Protein AF-A0A7W1JLF4-F1 (afdb_monomer_lite)

Sequence (145 aa):
MTTTAPLTTEAPSARVSPVDGLRQTLTLGWRTLVQIRHNPWELGDFSFQPIMFVLLMTY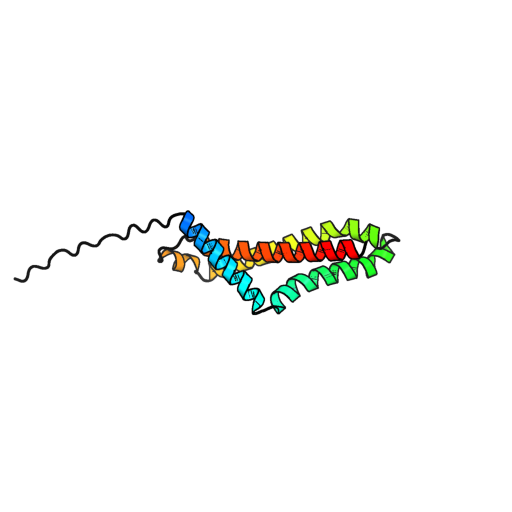VFGGAIAGSTSAYLTFMLPGIIVMNMLFVTMYVGMGLNVDLTKGVYDRLRSLPIARWAPMAGRISADLVKQAWSILLVLVVGMILG

Radius of gyration: 23.78 Å; chains: 1; bounding box: 59×28×82 Å

Foldseek 3Di:
DDDDDDPPPPDPPLPPDVVNLQVLLQVLLVVLLVVCVVVVVVLVVLQVVLLVVLVCCLPVPVCVPPVHSLVSSVVCLVVSLVVSVVVLVVVLVVVVVVCVVVCVLVVVVPDSHDSCRNSSSVVSNSVVSSVVSSVSSVVSSVVVD

pLDDT: mean 72.31, std 10.66, range [44.47, 87.94]

Structure (mmCIF, N/CA/C/O backbone):
data_AF-A0A7W1JLF4-F1
#
_entry.id   AF-A0A7W1JLF4-F1
#
loop_
_atom_site.group_PDB
_atom_site.id
_atom_site.type_symbol
_atom_site.label_atom_id
_atom_site.label_alt_id
_atom_site.label_comp_id
_atom_site.label_asym_id
_atom_site.label_entity_id
_atom_site.label_seq_id
_atom_site.pdbx_PDB_ins_code
_atom_site.Cartn_x
_atom_site.Cartn_y
_atom_site.Cartn_z
_atom_site.occupancy
_atom_site.B_iso_or_equiv
_atom_site.auth_seq_id
_atom_site.auth_comp_id
_atom_site.auth_asym_id
_atom_site.auth_atom_id
_atom_site.pdbx_PDB_model_num
ATOM 1 N N . MET A 1 1 ? -41.428 0.690 56.026 1.00 44.47 1 MET A N 1
ATOM 2 C CA . MET A 1 1 ? -40.056 0.144 55.995 1.00 44.47 1 MET A CA 1
ATOM 3 C C . MET A 1 1 ? -40.006 -0.901 54.891 1.00 44.47 1 MET A C 1
ATOM 5 O O . MET A 1 1 ? -40.422 -2.027 55.111 1.00 44.47 1 MET A O 1
ATOM 9 N N . THR A 1 2 ? -39.629 -0.501 53.680 1.00 51.00 2 THR A N 1
ATOM 10 C CA . THR A 1 2 ? -39.488 -1.384 52.513 1.00 51.00 2 THR A CA 1
ATOM 11 C C . THR A 1 2 ? -38.001 -1.625 52.287 1.00 51.00 2 THR A C 1
ATOM 13 O O . THR A 1 2 ? -37.255 -0.702 51.974 1.00 51.00 2 THR A O 1
ATOM 16 N N . THR A 1 3 ? -37.573 -2.860 52.527 1.00 48.00 3 THR A N 1
ATOM 17 C CA . THR A 1 3 ? -36.200 -3.347 52.372 1.00 48.00 3 THR A CA 1
ATOM 18 C C . THR A 1 3 ? -35.811 -3.364 50.893 1.00 48.00 3 THR A C 1
ATOM 20 O O . THR A 1 3 ? -36.321 -4.178 50.127 1.00 48.00 3 THR A O 1
ATOM 23 N N . THR A 1 4 ? -34.914 -2.473 50.476 1.00 55.09 4 THR A N 1
ATOM 24 C CA . THR A 1 4 ? -34.239 -2.533 49.174 1.00 55.09 4 THR A CA 1
ATOM 25 C C . THR A 1 4 ? -33.154 -3.608 49.225 1.00 55.09 4 THR A C 1
ATOM 27 O O . THR A 1 4 ? -32.149 -3.465 49.918 1.00 55.09 4 THR A O 1
ATOM 30 N N . ALA A 1 5 ? -33.375 -4.714 48.512 1.00 59.50 5 ALA A N 1
ATOM 31 C CA . ALA A 1 5 ? -32.370 -5.753 48.315 1.00 59.50 5 ALA A CA 1
AT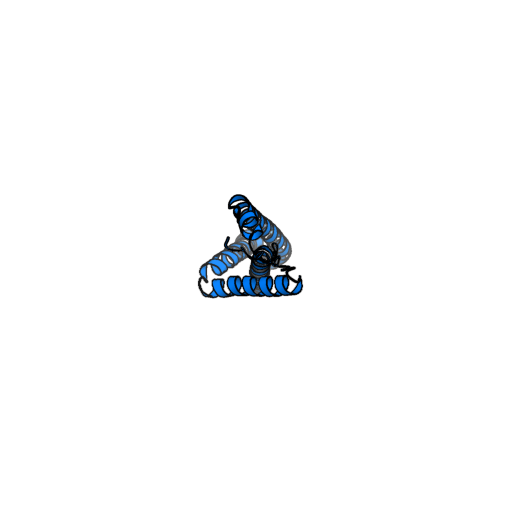OM 32 C C . ALA A 1 5 ? -31.145 -5.182 47.566 1.00 59.50 5 ALA A C 1
ATOM 34 O O . ALA A 1 5 ? -31.319 -4.356 46.663 1.00 59.50 5 ALA A O 1
ATOM 35 N N . PRO A 1 6 ? -29.911 -5.594 47.908 1.00 55.19 6 PRO A N 1
ATOM 36 C CA . PRO A 1 6 ? -28.720 -5.125 47.218 1.00 55.19 6 PRO A CA 1
ATOM 37 C C . PRO A 1 6 ? -28.696 -5.685 45.791 1.00 55.19 6 PRO A C 1
ATOM 39 O O . PRO A 1 6 ? -28.742 -6.896 45.585 1.00 55.19 6 PRO A O 1
ATOM 42 N N . LEU A 1 7 ? -28.620 -4.793 44.801 1.00 53.44 7 LEU A N 1
ATOM 43 C CA . LEU A 1 7 ? -28.345 -5.159 43.416 1.00 53.44 7 LEU A CA 1
ATOM 44 C C . LEU A 1 7 ? -26.919 -5.716 43.357 1.00 53.44 7 LEU A C 1
ATOM 46 O O . LEU A 1 7 ? -25.945 -4.978 43.502 1.00 53.44 7 LEU A O 1
ATOM 50 N N . THR A 1 8 ? -26.792 -7.025 43.168 1.00 51.94 8 THR A N 1
ATOM 51 C CA . THR A 1 8 ? -25.531 -7.653 42.781 1.00 51.94 8 THR A CA 1
ATOM 52 C C . THR A 1 8 ? -25.177 -7.163 41.382 1.00 51.94 8 THR A C 1
ATOM 54 O O . THR A 1 8 ? -25.632 -7.715 40.382 1.00 51.94 8 THR A O 1
ATOM 57 N N . THR A 1 9 ? -24.399 -6.087 41.299 1.00 53.97 9 THR A N 1
ATOM 58 C CA . THR A 1 9 ? -23.755 -5.667 40.056 1.00 53.97 9 THR A CA 1
ATOM 59 C C . THR A 1 9 ? -22.710 -6.725 39.712 1.00 53.97 9 THR A C 1
ATOM 61 O O . THR A 1 9 ? -21.571 -6.649 40.172 1.00 53.97 9 THR A O 1
ATOM 64 N N . GLU A 1 10 ? -23.095 -7.748 38.947 1.00 50.25 10 GLU A N 1
ATOM 65 C CA . GLU A 1 10 ? -22.128 -8.608 38.267 1.00 50.25 10 GLU A CA 1
ATOM 66 C C . GLU A 1 10 ? -21.274 -7.708 37.371 1.00 50.25 10 GLU A C 1
ATOM 68 O O . GLU A 1 10 ? -21.728 -7.186 36.353 1.00 50.25 10 GLU A O 1
ATOM 73 N N . ALA A 1 11 ? -20.032 -7.462 37.787 1.00 48.50 11 ALA A N 1
ATOM 74 C CA . ALA A 1 11 ? -19.050 -6.798 36.952 1.00 48.50 11 ALA A CA 1
ATOM 75 C C . ALA A 1 11 ? -18.845 -7.664 35.697 1.00 48.50 11 ALA A C 1
ATOM 77 O O . ALA A 1 11 ? -18.425 -8.816 35.834 1.00 48.50 11 ALA A O 1
ATOM 78 N N . PRO A 1 12 ? -19.121 -7.165 34.477 1.00 48.38 12 PRO A N 1
ATOM 79 C CA . PRO A 1 12 ? -18.960 -7.974 33.284 1.00 48.38 12 PRO A CA 1
ATOM 80 C C . PRO A 1 12 ? -17.466 -8.210 33.064 1.00 48.38 12 PRO A C 1
ATOM 82 O O . PRO A 1 12 ? -16.733 -7.340 32.591 1.00 48.38 12 PRO A O 1
ATOM 85 N N . SER A 1 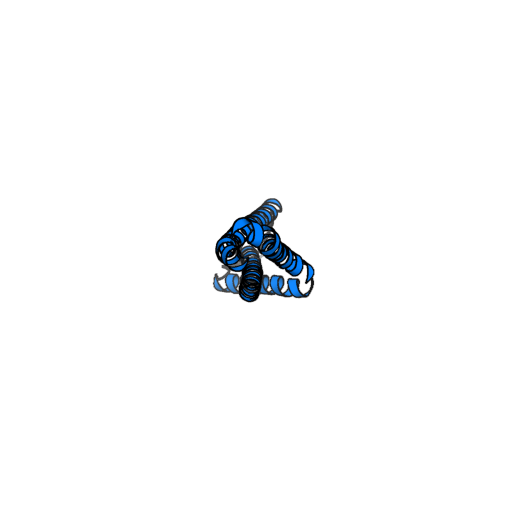13 ? -16.992 -9.406 33.408 1.00 54.09 13 SER A N 1
ATOM 86 C CA . SER A 1 13 ? -15.642 -9.864 33.096 1.00 54.09 13 SER A CA 1
ATOM 87 C C . SER A 1 13 ? -15.547 -10.246 31.616 1.00 54.09 13 SER A C 1
ATOM 89 O O . SER A 1 13 ? -15.307 -11.398 31.267 1.00 54.09 13 SER A O 1
ATOM 91 N N . ALA A 1 14 ? -15.737 -9.288 30.714 1.00 55.03 14 ALA A N 1
ATOM 92 C CA . ALA A 1 14 ? -15.543 -9.508 29.287 1.00 55.03 14 ALA A CA 1
ATOM 93 C C . ALA A 1 14 ? -14.059 -9.321 28.942 1.00 55.03 14 ALA A C 1
ATOM 95 O O . ALA A 1 14 ? -13.661 -8.353 28.293 1.00 55.03 14 ALA A O 1
ATOM 96 N N . ARG A 1 15 ? -13.204 -10.240 29.412 1.00 56.91 15 ARG A N 1
ATOM 97 C CA . ARG A 1 15 ? -11.838 -10.359 28.886 1.00 56.91 15 ARG A CA 1
ATOM 98 C C . ARG A 1 15 ? -11.969 -10.878 27.456 1.00 56.91 15 ARG A C 1
ATOM 100 O O . ARG A 1 15 ? -12.098 -12.078 27.251 1.00 56.91 15 ARG A O 1
ATOM 107 N N . VAL A 1 16 ? -12.017 -9.971 26.482 1.00 57.88 16 VAL A N 1
ATOM 108 C CA . VAL A 1 16 ? -12.074 -10.333 25.060 1.00 57.88 16 VAL A CA 1
ATOM 109 C C . VAL A 1 16 ? -10.863 -11.210 24.754 1.00 57.88 16 VAL A C 1
ATOM 111 O O . VAL A 1 16 ? -9.721 -10.778 24.933 1.00 57.88 16 VAL A O 1
ATOM 114 N N . SER A 1 17 ? -11.108 -12.453 24.340 1.00 64.19 17 SER A N 1
ATOM 115 C CA . SER A 1 17 ? -10.038 -13.383 23.998 1.00 64.19 17 SER A CA 1
ATOM 116 C C . SER A 1 17 ? -9.269 -12.844 22.786 1.00 64.19 17 SER A C 1
ATOM 118 O O . SER A 1 17 ? -9.890 -12.373 21.827 1.00 64.19 17 SER A O 1
ATOM 120 N N . PRO A 1 18 ? -7.926 -12.919 22.762 1.00 60.69 18 PRO A N 1
ATOM 121 C CA . PRO A 1 18 ? -7.133 -12.532 21.593 1.00 60.69 18 PRO A CA 1
ATOM 122 C C . PRO A 1 18 ? -7.561 -13.271 20.310 1.00 60.69 18 PRO A C 1
ATOM 124 O O . PRO A 1 18 ? -7.428 -12.725 19.215 1.00 60.69 18 PRO A O 1
ATOM 127 N N . VAL A 1 19 ? -8.156 -14.462 20.440 1.00 67.38 19 VAL A N 1
ATOM 128 C CA . VAL A 1 19 ? -8.724 -15.240 19.326 1.00 67.38 19 VAL A CA 1
ATOM 129 C C . VAL A 1 19 ? -9.973 -14.572 18.734 1.00 67.38 19 VAL A C 1
ATOM 131 O O . VAL A 1 19 ? -10.136 -14.541 17.513 1.00 67.38 19 VAL A O 1
ATOM 134 N N . ASP A 1 20 ? -10.825 -13.977 19.571 1.00 67.25 20 ASP A N 1
ATOM 135 C CA . ASP A 1 20 ? -12.018 -13.254 19.117 1.00 67.25 20 ASP A CA 1
ATOM 136 C C . ASP A 1 20 ? -11.636 -11.949 18.411 1.00 67.25 20 ASP A C 1
ATOM 138 O O . ASP A 1 20 ? -12.222 -11.604 17.383 1.00 67.25 20 ASP A O 1
ATOM 142 N N . GLY A 1 21 ? -10.577 -11.280 18.883 1.00 64.81 21 GLY A N 1
ATOM 143 C CA . GLY A 1 21 ? -9.983 -10.131 18.195 1.00 64.81 21 GLY A CA 1
ATOM 144 C C . GLY A 1 21 ? -9.460 -10.483 16.798 1.00 64.81 21 GLY A C 1
ATOM 145 O O . GLY A 1 21 ? -9.676 -9.729 15.848 1.00 64.81 21 GLY A O 1
ATOM 146 N N . LEU A 1 22 ? -8.846 -11.659 16.630 1.00 69.25 22 LEU A N 1
ATOM 147 C CA . LEU A 1 22 ? -8.352 -12.132 15.332 1.00 69.25 22 LEU A CA 1
ATOM 148 C C . LEU A 1 22 ? -9.501 -12.427 14.350 1.00 69.25 22 LEU A C 1
ATOM 150 O O . LEU A 1 22 ? -9.454 -12.025 13.187 1.00 69.25 22 LEU A O 1
ATOM 154 N N . ARG A 1 23 ? -10.575 -13.072 14.824 1.00 72.62 23 ARG A N 1
ATOM 155 C CA . ARG A 1 23 ? -11.782 -13.339 14.019 1.00 72.62 23 ARG A CA 1
ATOM 156 C C . ARG A 1 23 ? -12.483 -12.050 13.592 1.00 72.62 23 ARG A C 1
ATOM 158 O O . ARG A 1 23 ? -12.899 -11.927 12.441 1.00 72.62 23 ARG A O 1
ATOM 165 N N . GLN A 1 24 ? -12.571 -11.069 14.487 1.00 70.19 24 GLN A N 1
ATOM 166 C CA . GLN A 1 24 ? -13.137 -9.752 14.182 1.00 70.19 24 GLN A CA 1
ATOM 167 C C . GLN A 1 24 ? -12.286 -8.993 13.159 1.00 70.19 24 GLN A C 1
ATOM 169 O O . GLN A 1 24 ? -12.831 -8.429 12.212 1.00 70.19 24 GLN A O 1
ATOM 174 N N . THR A 1 25 ? -10.960 -9.050 13.297 1.00 71.25 25 THR A N 1
ATOM 175 C CA . THR A 1 25 ? -9.992 -8.489 12.340 1.00 71.25 25 THR A CA 1
ATOM 176 C C . THR A 1 25 ? -10.200 -9.063 10.942 1.00 71.25 25 THR A C 1
ATOM 178 O O . THR A 1 25 ? -10.358 -8.312 9.982 1.00 71.25 25 THR A O 1
ATOM 181 N N . LEU A 1 26 ? -10.275 -10.393 10.830 1.00 74.44 26 LEU A N 1
ATOM 182 C CA . LEU A 1 26 ? -10.514 -11.084 9.562 1.00 74.44 26 LEU A CA 1
ATOM 183 C C . LEU A 1 26 ? -11.882 -10.745 8.968 1.00 74.44 26 LEU A C 1
ATOM 185 O O . LEU A 1 26 ? -11.988 -10.528 7.767 1.00 74.44 26 LEU A O 1
ATOM 189 N N . THR A 1 27 ? -12.922 -10.642 9.798 1.00 77.75 27 THR A N 1
ATOM 190 C CA . THR A 1 27 ? -14.276 -10.308 9.333 1.00 77.75 27 THR A CA 1
ATOM 191 C C . THR A 1 27 ? -14.354 -8.866 8.820 1.00 77.75 27 THR A C 1
ATOM 193 O O . THR A 1 27 ? -14.946 -8.617 7.770 1.00 77.75 27 THR A O 1
ATOM 196 N N . LEU A 1 28 ? -13.728 -7.905 9.511 1.00 71.75 28 LEU A N 1
ATOM 197 C CA . LEU A 1 28 ? -13.647 -6.517 9.042 1.00 71.75 28 LEU A CA 1
ATOM 198 C C . LEU A 1 28 ? -12.749 -6.372 7.809 1.00 71.75 28 LEU A C 1
ATOM 200 O O . LEU A 1 28 ? -13.093 -5.616 6.898 1.00 71.75 28 LEU A O 1
ATOM 204 N N . GLY A 1 29 ? -11.635 -7.104 7.754 1.00 74.38 29 GLY A N 1
ATOM 205 C CA . GLY A 1 29 ? -10.774 -7.164 6.574 1.00 74.38 29 GLY A CA 1
ATOM 206 C C . GLY A 1 29 ? -11.531 -7.711 5.366 1.00 74.38 29 GLY A C 1
ATOM 207 O O . GLY A 1 29 ? -11.560 -7.074 4.316 1.00 74.38 29 GLY A O 1
ATOM 208 N N . TRP A 1 30 ? -12.258 -8.817 5.546 1.00 77.56 30 TRP A N 1
ATOM 209 C CA . TRP A 1 30 ? -13.135 -9.389 4.526 1.00 77.56 30 TRP A CA 1
ATOM 210 C C . TRP A 1 30 ? -14.227 -8.413 4.092 1.00 77.56 30 TRP A C 1
ATOM 212 O O . TRP A 1 30 ? -14.452 -8.238 2.900 1.00 77.56 30 TRP A O 1
ATOM 222 N N . ARG A 1 31 ? -14.871 -7.709 5.030 1.00 78.12 31 ARG A N 1
ATOM 223 C CA . ARG A 1 31 ? -15.873 -6.687 4.695 1.00 78.12 31 ARG A CA 1
ATOM 224 C C . ARG A 1 31 ? -15.281 -5.587 3.816 1.00 78.12 31 ARG A C 1
ATOM 226 O O . ARG A 1 31 ? -15.891 -5.210 2.822 1.00 78.12 31 ARG A O 1
ATOM 233 N N . THR A 1 32 ? -14.093 -5.103 4.169 1.00 69.94 32 THR A N 1
ATOM 234 C CA . THR A 1 32 ? -13.381 -4.060 3.417 1.00 69.94 32 THR A CA 1
ATOM 235 C C . THR A 1 32 ? -12.988 -4.563 2.023 1.00 69.94 32 THR A C 1
ATOM 237 O O . THR A 1 32 ? -13.130 -3.837 1.045 1.00 69.94 32 THR A O 1
ATOM 240 N N . LEU A 1 33 ? -12.592 -5.834 1.906 1.00 69.94 33 LEU A N 1
ATOM 241 C CA . LEU A 1 33 ? -12.320 -6.495 0.626 1.00 69.94 33 LEU A CA 1
ATOM 242 C C . LEU A 1 33 ? -13.579 -6.702 -0.226 1.00 69.94 33 LEU A C 1
ATOM 244 O O . LEU A 1 33 ? -13.542 -6.520 -1.434 1.00 69.94 33 LEU A O 1
ATOM 248 N N . VAL A 1 34 ? -14.721 -7.040 0.369 1.00 76.62 34 VAL A N 1
ATOM 249 C CA . VAL A 1 34 ? -15.998 -7.163 -0.357 1.00 76.62 34 VAL A CA 1
ATOM 250 C C . VAL A 1 34 ? -16.525 -5.793 -0.793 1.00 76.62 34 VAL A C 1
ATOM 252 O O . VAL A 1 34 ? -17.199 -5.681 -1.821 1.00 76.62 34 VAL A O 1
ATOM 255 N N . GLN A 1 35 ? -16.202 -4.735 -0.050 1.00 69.88 35 GLN A N 1
ATOM 256 C CA . GLN A 1 35 ? -16.584 -3.367 -0.390 1.00 69.88 35 GLN A CA 1
ATOM 257 C C . GLN A 1 35 ? -15.913 -2.885 -1.681 1.00 69.88 35 GLN A C 1
ATOM 259 O O . GLN A 1 35 ? -16.547 -2.191 -2.471 1.00 69.88 35 GLN A O 1
ATOM 264 N N . ILE A 1 36 ? -14.702 -3.361 -1.969 1.00 67.12 36 ILE A N 1
ATOM 265 C CA . ILE A 1 36 ? -14.044 -3.167 -3.265 1.00 67.12 36 ILE A CA 1
ATOM 266 C C . ILE A 1 36 ? -14.910 -3.675 -4.423 1.00 67.12 36 ILE A C 1
ATOM 268 O O . ILE A 1 36 ? -15.001 -3.040 -5.468 1.00 67.12 36 ILE A O 1
ATOM 272 N N . ARG A 1 37 ? -15.591 -4.811 -4.238 1.00 67.75 37 ARG A N 1
ATOM 273 C CA . ARG A 1 37 ? -16.473 -5.374 -5.267 1.00 67.75 37 ARG A CA 1
ATOM 274 C C . ARG A 1 37 ? -17.663 -4.462 -5.582 1.00 67.75 37 ARG A C 1
ATOM 276 O O . ARG A 1 37 ? -18.221 -4.557 -6.668 1.00 67.75 37 ARG A O 1
ATOM 283 N N . HIS A 1 38 ? -18.054 -3.617 -4.627 1.00 72.19 38 HIS A N 1
ATOM 284 C CA . HIS A 1 38 ? -19.126 -2.634 -4.780 1.00 72.19 38 HIS A CA 1
ATOM 285 C C . HIS A 1 38 ? -18.616 -1.288 -5.306 1.00 72.19 38 HIS A C 1
ATOM 287 O O . HIS A 1 38 ? -19.397 -0.539 -5.883 1.00 72.19 38 HIS A O 1
ATOM 293 N N . ASN A 1 39 ? -17.325 -0.989 -5.137 1.00 74.50 39 ASN A N 1
ATOM 294 C CA . ASN A 1 39 ? -16.692 0.209 -5.672 1.00 74.50 39 ASN A CA 1
ATOM 295 C C . ASN A 1 39 ? -15.427 -0.148 -6.476 1.00 74.50 39 ASN A C 1
ATOM 297 O O . ASN A 1 39 ? -14.307 0.076 -6.007 1.00 74.50 39 ASN A O 1
ATOM 301 N N . PRO A 1 40 ? -15.583 -0.717 -7.687 1.00 72.38 40 PRO A N 1
ATOM 302 C CA . PRO A 1 40 ? -14.453 -1.187 -8.491 1.00 72.38 40 PRO A CA 1
ATOM 303 C C . PRO A 1 40 ? -13.508 -0.054 -8.912 1.00 72.38 40 PRO A C 1
ATOM 305 O O . PRO A 1 40 ? -12.343 -0.311 -9.211 1.00 72.38 40 PRO A O 1
ATOM 308 N N . TRP A 1 41 ? -13.988 1.193 -8.899 1.00 77.25 41 TRP A N 1
ATOM 309 C CA . TRP A 1 41 ? -13.196 2.369 -9.248 1.00 77.25 41 TRP A CA 1
ATOM 310 C C . TRP A 1 41 ? -11.988 2.571 -8.320 1.00 77.25 41 TRP A C 1
ATOM 312 O O . TRP A 1 41 ? -10.908 2.913 -8.786 1.00 77.25 41 TRP A O 1
ATOM 322 N N . GLU A 1 42 ? -12.129 2.264 -7.026 1.00 73.94 42 GLU A N 1
ATOM 323 C CA . GLU A 1 42 ? -11.045 2.414 -6.045 1.00 73.94 42 GLU A CA 1
ATOM 324 C C . GLU A 1 42 ? -9.848 1.505 -6.373 1.00 73.94 42 GLU A C 1
ATOM 326 O O . GLU A 1 42 ? -8.700 1.941 -6.347 1.00 73.94 42 GLU A O 1
ATOM 331 N N . LEU A 1 43 ? -10.106 0.244 -6.742 1.00 73.06 43 LEU A N 1
ATOM 332 C CA . LEU A 1 43 ? -9.058 -0.665 -7.225 1.00 73.06 43 LEU A CA 1
ATOM 333 C C . LEU A 1 43 ? -8.461 -0.205 -8.554 1.00 73.06 43 LEU A C 1
ATOM 335 O O . LEU A 1 43 ? -7.270 -0.419 -8.793 1.00 73.06 43 LEU A O 1
ATOM 339 N N . GLY A 1 44 ? -9.308 0.370 -9.412 1.00 77.06 44 GLY A N 1
ATOM 340 C CA . GLY A 1 44 ? -8.917 0.953 -10.685 1.00 77.06 44 GLY A CA 1
ATOM 341 C C . GLY A 1 44 ? -7.811 1.974 -10.478 1.00 77.06 44 GLY A C 1
ATOM 342 O O . GLY A 1 44 ? -6.705 1.744 -10.953 1.00 77.06 44 GLY A O 1
ATOM 343 N N . ASP A 1 45 ? -8.058 3.018 -9.690 1.00 76.75 45 ASP A N 1
ATOM 344 C CA . ASP A 1 45 ? -7.088 4.094 -9.445 1.00 76.75 45 ASP A CA 1
ATOM 345 C C . ASP A 1 45 ? -5.758 3.574 -8.862 1.00 76.75 45 ASP A C 1
ATOM 347 O O . ASP A 1 45 ? -4.682 3.936 -9.346 1.00 76.75 45 ASP A O 1
ATOM 351 N N . PHE A 1 46 ? -5.810 2.639 -7.900 1.00 73.19 46 PHE A N 1
ATOM 352 C CA . PHE A 1 46 ? -4.610 2.017 -7.313 1.00 73.19 46 PHE A CA 1
ATOM 353 C C . PHE A 1 46 ? -3.782 1.179 -8.296 1.00 73.19 46 PHE A C 1
ATOM 355 O O . PHE A 1 46 ? -2.588 0.964 -8.069 1.00 73.19 46 PHE A O 1
ATOM 362 N N . SER A 1 47 ? -4.403 0.675 -9.361 1.00 77.44 47 SER A N 1
ATOM 363 C CA . SER A 1 47 ? -3.742 -0.154 -10.374 1.00 77.44 47 SER A CA 1
ATOM 364 C C . SER A 1 47 ? -3.315 0.677 -11.585 1.00 77.44 47 SER A C 1
ATOM 366 O O . SER A 1 47 ? -2.234 0.481 -12.134 1.00 77.44 47 SER A O 1
ATOM 368 N N . PHE A 1 48 ? -4.139 1.641 -11.992 1.00 84.75 48 PHE A N 1
ATOM 369 C CA . PHE A 1 48 ? -3.957 2.413 -13.216 1.00 84.75 48 PHE A CA 1
ATOM 370 C C . PHE A 1 48 ? -2.753 3.345 -13.127 1.00 84.75 48 PHE A C 1
ATOM 372 O O . PHE A 1 48 ? -1.940 3.387 -14.048 1.00 84.75 48 PHE A O 1
ATOM 379 N N . GLN A 1 49 ? -2.605 4.056 -12.004 1.00 82.81 49 GLN A N 1
ATOM 380 C CA . GLN A 1 49 ? -1.497 4.985 -11.795 1.00 82.81 49 GLN A CA 1
ATOM 381 C C . GLN A 1 49 ? -0.118 4.307 -11.934 1.00 82.81 49 GLN A C 1
ATOM 383 O O . GLN A 1 49 ? 0.688 4.792 -12.733 1.00 82.81 49 GLN A O 1
ATOM 388 N N . PRO A 1 50 ? 0.191 3.201 -11.222 1.00 80.44 50 PRO A N 1
ATOM 389 C CA . PRO A 1 50 ? 1.489 2.548 -11.366 1.00 80.44 50 PRO A CA 1
ATOM 390 C C . PRO A 1 50 ? 1.693 1.915 -12.747 1.00 80.44 50 PRO A C 1
ATOM 392 O O . PRO A 1 50 ? 2.788 2.030 -13.289 1.00 80.44 50 PRO A O 1
ATOM 395 N N . ILE A 1 51 ? 0.662 1.317 -13.357 1.00 84.62 51 ILE A N 1
ATOM 396 C CA . ILE A 1 51 ? 0.765 0.753 -14.715 1.00 84.62 51 ILE A CA 1
ATOM 397 C C . ILE A 1 51 ? 1.096 1.846 -15.732 1.00 84.62 51 ILE A C 1
ATOM 399 O O . ILE A 1 51 ? 2.026 1.699 -16.522 1.00 84.62 51 ILE A O 1
ATOM 403 N N . MET A 1 52 ? 0.372 2.965 -15.691 1.00 87.62 52 MET A N 1
ATOM 404 C CA . MET A 1 52 ? 0.621 4.108 -16.565 1.00 87.62 52 MET A CA 1
ATOM 405 C C . MET A 1 52 ? 2.049 4.631 -16.394 1.00 87.62 52 MET A C 1
ATOM 407 O O . MET A 1 52 ? 2.705 4.952 -17.382 1.00 87.62 52 MET A O 1
ATOM 411 N N . PHE A 1 53 ? 2.552 4.681 -15.159 1.00 83.62 53 PHE A N 1
ATOM 412 C CA . PHE A 1 53 ? 3.910 5.138 -14.881 1.00 83.62 53 PHE A CA 1
ATOM 413 C C . PHE A 1 53 ? 4.975 4.185 -15.438 1.00 83.62 53 PHE A C 1
ATOM 415 O O . PHE A 1 53 ? 5.934 4.648 -16.053 1.00 83.62 53 PHE A O 1
ATOM 422 N N . VAL A 1 54 ? 4.784 2.868 -15.289 1.00 83.50 54 VAL A N 1
ATOM 423 C CA . VAL A 1 54 ? 5.652 1.843 -15.898 1.00 83.50 54 VAL A CA 1
ATOM 424 C C . VAL A 1 54 ? 5.664 1.989 -17.417 1.00 83.50 54 VAL A C 1
ATOM 426 O O . VAL A 1 54 ? 6.736 2.061 -18.007 1.00 83.50 54 VAL A O 1
ATOM 429 N N . LEU A 1 55 ? 4.493 2.100 -18.051 1.00 84.69 55 LEU A N 1
ATOM 430 C CA . LEU A 1 55 ? 4.385 2.260 -19.503 1.00 84.69 55 LEU A CA 1
ATOM 431 C C . LEU A 1 55 ? 5.077 3.536 -19.987 1.00 84.69 55 LEU A C 1
ATOM 433 O O . LEU A 1 55 ? 5.863 3.488 -20.932 1.00 84.69 55 LEU A O 1
ATOM 437 N N . LEU A 1 56 ? 4.816 4.669 -19.330 1.00 85.56 56 LEU A N 1
ATOM 438 C CA . LEU A 1 56 ? 5.428 5.945 -19.681 1.00 85.56 56 LEU A CA 1
ATOM 439 C C . LEU A 1 56 ? 6.944 5.841 -19.570 1.00 85.56 56 LEU A C 1
ATOM 441 O O . LEU A 1 56 ? 7.654 6.160 -20.513 1.00 85.56 56 LEU A O 1
ATOM 445 N N . MET A 1 57 ? 7.456 5.337 -18.456 1.00 78.62 57 MET A N 1
ATOM 446 C CA . MET A 1 57 ? 8.891 5.212 -18.274 1.00 78.62 57 MET A CA 1
ATOM 447 C C . MET A 1 57 ? 9.545 4.250 -19.269 1.00 78.62 57 MET A C 1
ATOM 449 O O . MET A 1 57 ? 10.547 4.595 -19.891 1.00 78.62 57 MET A O 1
ATOM 453 N N . THR A 1 58 ? 8.964 3.076 -19.496 1.00 79.00 58 THR A N 1
ATOM 454 C CA . THR A 1 58 ? 9.512 2.103 -20.443 1.00 79.00 58 THR A CA 1
ATOM 455 C C . THR A 1 58 ? 9.514 2.632 -21.874 1.00 79.00 58 THR A C 1
ATOM 457 O O . THR A 1 58 ? 10.536 2.532 -22.548 1.00 79.00 58 THR A O 1
ATOM 460 N N . TYR A 1 59 ? 8.416 3.224 -22.349 1.00 80.19 59 TYR A N 1
ATOM 461 C CA . TYR A 1 59 ? 8.304 3.637 -23.752 1.00 80.19 59 TYR A CA 1
ATOM 462 C C . TYR A 1 59 ? 8.845 5.040 -24.036 1.00 80.19 59 TYR A C 1
ATOM 464 O O . TYR A 1 59 ? 9.401 5.261 -25.108 1.00 80.19 59 TYR A O 1
ATOM 472 N N . VAL A 1 60 ? 8.726 5.980 -23.096 1.00 82.06 60 VAL A N 1
ATOM 473 C CA . VAL A 1 60 ? 9.237 7.350 -23.270 1.00 82.06 60 VAL A CA 1
ATOM 474 C C . VAL A 1 60 ? 10.724 7.421 -22.942 1.00 82.06 60 VAL A C 1
ATOM 476 O O . VAL A 1 60 ? 11.484 8.041 -23.681 1.00 82.06 60 VAL A O 1
ATOM 479 N N . PHE A 1 61 ? 11.159 6.770 -21.859 1.00 72.75 61 PHE A N 1
ATOM 480 C CA . PHE A 1 61 ? 12.538 6.876 -21.376 1.00 72.75 61 PHE A CA 1
ATOM 481 C C . PHE A 1 61 ? 13.400 5.654 -21.708 1.00 72.75 61 PHE A C 1
ATOM 483 O O . PHE A 1 61 ? 14.606 5.810 -21.893 1.00 72.75 61 PHE A O 1
ATOM 490 N N . GLY A 1 62 ? 12.825 4.457 -21.871 1.00 66.06 62 GLY A N 1
ATOM 491 C CA . GLY A 1 62 ? 13.604 3.244 -22.155 1.00 66.06 62 GLY A CA 1
ATOM 492 C C . GLY A 1 62 ? 14.359 3.285 -23.486 1.00 66.06 62 GLY A C 1
ATOM 493 O O . GLY A 1 62 ? 15.522 2.885 -23.544 1.00 66.06 62 GLY A O 1
ATOM 494 N N . GLY A 1 63 ? 13.749 3.849 -24.534 1.00 66.12 63 GLY A N 1
ATOM 495 C CA . GLY A 1 63 ? 14.423 4.068 -25.820 1.00 66.12 63 GLY A CA 1
ATOM 496 C C . GLY A 1 63 ? 15.499 5.161 -25.773 1.00 66.12 63 GLY A C 1
ATOM 497 O O . GLY A 1 63 ? 16.515 5.045 -26.452 1.00 66.12 63 GLY A O 1
ATOM 498 N N . ALA A 1 64 ? 15.306 6.195 -24.948 1.00 65.69 64 ALA A N 1
ATOM 499 C CA . ALA A 1 64 ? 16.205 7.348 -24.861 1.00 65.69 64 ALA A CA 1
ATOM 500 C C . ALA A 1 64 ? 17.410 7.130 -23.925 1.00 65.69 64 ALA A C 1
ATOM 502 O O . ALA A 1 64 ? 18.466 7.711 -24.156 1.00 65.69 64 ALA A O 1
ATOM 503 N N . ILE A 1 65 ? 17.261 6.319 -22.869 1.00 66.56 65 ILE A N 1
ATOM 504 C CA . ILE A 1 65 ? 18.273 6.160 -21.810 1.00 66.56 65 ILE A CA 1
ATOM 505 C C . ILE A 1 65 ? 19.105 4.882 -21.978 1.00 66.56 65 ILE A C 1
ATOM 507 O O . ILE A 1 65 ? 20.318 4.926 -21.796 1.00 66.56 65 ILE A O 1
ATOM 511 N N . ALA A 1 66 ? 18.483 3.743 -22.298 1.00 61.91 66 ALA A N 1
ATOM 512 C CA . ALA A 1 66 ? 19.156 2.437 -22.249 1.00 61.91 66 ALA A CA 1
ATOM 513 C C . ALA A 1 66 ? 19.389 1.793 -23.625 1.00 61.91 66 ALA A C 1
ATOM 515 O O . ALA A 1 66 ? 19.957 0.704 -23.700 1.00 61.91 66 ALA A O 1
ATOM 516 N N . GLY A 1 67 ? 18.896 2.397 -24.711 1.00 65.50 67 GLY A N 1
ATOM 517 C CA . GLY A 1 67 ? 18.936 1.815 -26.060 1.00 65.50 67 GLY A CA 1
ATOM 518 C C . GLY A 1 67 ? 18.057 0.566 -26.248 1.00 65.50 67 GLY A C 1
ATOM 519 O O . GLY A 1 67 ? 17.826 0.152 -27.380 1.00 65.50 67 GLY A O 1
ATOM 520 N N . SER A 1 68 ? 17.522 -0.014 -25.164 1.00 69.38 68 SER A N 1
ATOM 521 C CA . SER A 1 68 ? 16.501 -1.062 -25.179 1.00 69.38 68 SER A CA 1
ATOM 522 C C . SER A 1 68 ? 15.497 -0.857 -24.042 1.00 69.38 68 SER A C 1
ATOM 524 O O . SER A 1 68 ? 15.856 -0.596 -22.891 1.00 69.38 68 SER A O 1
ATOM 526 N N . THR A 1 69 ? 14.215 -0.994 -24.366 1.00 68.81 69 THR A N 1
ATOM 527 C CA . THR A 1 69 ? 13.103 -0.819 -23.425 1.00 68.81 69 THR A CA 1
ATOM 528 C C . THR A 1 69 ? 13.078 -1.896 -22.337 1.00 68.81 69 THR A C 1
ATOM 530 O O . THR A 1 69 ? 12.766 -1.583 -21.192 1.00 68.81 69 THR A O 1
ATOM 533 N N . SER A 1 70 ? 13.474 -3.132 -22.659 1.00 72.88 70 SER A N 1
ATOM 534 C CA . SER A 1 70 ? 13.484 -4.265 -21.717 1.00 72.88 70 SER A CA 1
ATOM 535 C C . SER A 1 70 ? 14.549 -4.127 -20.615 1.00 72.88 70 SER A C 1
ATOM 537 O O . SER A 1 70 ? 14.247 -4.269 -19.427 1.00 72.88 70 SER A O 1
ATOM 539 N N . ALA A 1 71 ? 15.785 -3.737 -20.962 1.00 74.12 71 ALA A N 1
ATOM 540 C CA . ALA A 1 71 ? 16.837 -3.536 -19.960 1.00 74.12 71 ALA A CA 1
ATOM 541 C C . ALA A 1 71 ? 16.505 -2.381 -18.999 1.00 74.12 71 ALA A C 1
ATOM 543 O O . ALA A 1 71 ? 16.750 -2.477 -17.794 1.00 74.12 71 ALA A O 1
ATOM 544 N N . TYR A 1 72 ? 15.899 -1.306 -19.517 1.00 76.75 72 TYR A N 1
ATOM 54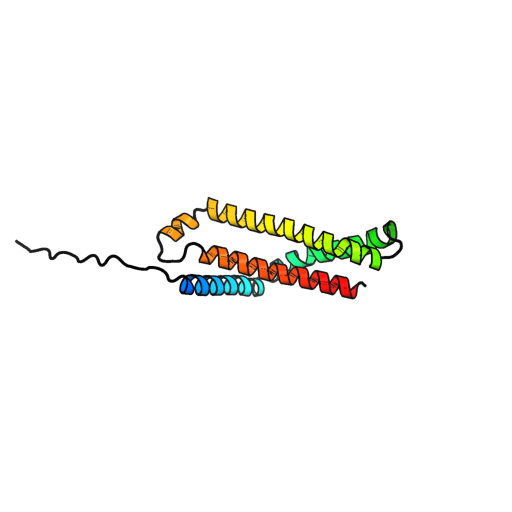5 C CA . TYR A 1 72 ? 15.430 -0.195 -18.689 1.00 76.75 72 TYR A CA 1
ATOM 546 C C . TYR A 1 72 ? 14.281 -0.610 -17.767 1.00 76.75 72 TYR A C 1
ATOM 548 O O . TYR A 1 72 ? 14.273 -0.250 -16.589 1.00 76.75 72 TYR A O 1
ATOM 556 N N . LEU A 1 73 ? 13.344 -1.412 -18.282 1.00 78.94 73 LEU A N 1
ATOM 557 C CA . LEU A 1 73 ? 12.225 -1.934 -17.509 1.00 78.94 73 LEU A CA 1
ATOM 558 C C . LEU A 1 73 ? 12.722 -2.777 -16.331 1.00 78.94 73 LEU A C 1
ATOM 560 O O . LEU A 1 73 ? 12.329 -2.493 -15.205 1.00 78.94 73 LEU A O 1
ATOM 564 N N . THR A 1 74 ? 13.641 -3.724 -16.543 1.00 79.88 74 THR A N 1
ATOM 565 C CA . THR A 1 74 ? 14.170 -4.582 -15.461 1.00 79.88 74 THR A CA 1
ATOM 566 C C . THR A 1 74 ? 14.917 -3.778 -14.393 1.00 79.88 74 THR A C 1
ATOM 568 O O . THR A 1 74 ? 14.785 -4.054 -13.200 1.00 79.88 74 THR A O 1
ATOM 571 N N . PHE A 1 75 ? 15.672 -2.753 -14.798 1.00 82.88 75 PHE A N 1
ATOM 572 C CA . PHE A 1 75 ? 16.375 -1.870 -13.866 1.00 82.88 75 PHE A CA 1
ATOM 573 C C . PHE A 1 75 ? 15.413 -1.021 -13.022 1.00 82.88 75 PHE A C 1
ATOM 575 O O . PHE A 1 75 ? 15.610 -0.847 -11.820 1.00 82.88 75 PHE A O 1
ATOM 582 N N . MET A 1 76 ? 14.363 -0.489 -13.642 1.00 81.69 76 MET A N 1
ATOM 583 C CA . MET A 1 76 ? 13.486 0.489 -13.006 1.00 81.69 76 MET A CA 1
ATOM 584 C C . MET A 1 76 ? 12.316 -0.145 -12.236 1.00 81.69 76 MET A C 1
ATOM 586 O O . MET A 1 76 ? 11.851 0.437 -11.252 1.00 81.69 76 MET A O 1
ATOM 590 N N . LEU A 1 77 ? 11.857 -1.339 -12.630 1.00 82.44 77 LEU A N 1
ATOM 591 C CA . LEU A 1 77 ? 10.747 -2.050 -11.986 1.00 82.44 77 LEU A CA 1
ATOM 592 C C . LEU A 1 77 ? 10.849 -2.107 -10.447 1.00 82.44 77 LEU A C 1
ATOM 594 O O . LEU A 1 77 ? 9.888 -1.704 -9.785 1.00 82.44 77 LEU A O 1
ATOM 598 N N . PRO A 1 78 ? 11.980 -2.536 -9.840 1.00 85.06 78 PRO A N 1
ATOM 599 C CA . PRO A 1 78 ? 12.099 -2.570 -8.382 1.00 85.06 78 PRO A CA 1
ATOM 600 C C . PRO A 1 78 ? 12.001 -1.172 -7.756 1.00 85.06 78 PRO A C 1
ATOM 602 O O . PRO A 1 78 ? 11.398 -1.021 -6.695 1.00 85.06 78 PRO A O 1
ATOM 605 N N . GLY A 1 79 ? 12.522 -0.138 -8.425 1.00 87.69 79 GLY A N 1
ATOM 606 C CA . GLY A 1 79 ? 12.424 1.248 -7.965 1.00 87.69 79 GLY A CA 1
ATOM 607 C C . GLY A 1 79 ? 10.979 1.745 -7.900 1.00 87.69 79 GLY A C 1
ATOM 608 O O . GLY A 1 79 ? 10.575 2.334 -6.897 1.00 87.69 79 GLY A O 1
ATOM 609 N N . ILE A 1 80 ? 10.172 1.444 -8.922 1.00 84.31 80 ILE A N 1
ATOM 610 C CA . ILE A 1 80 ? 8.743 1.793 -8.944 1.00 84.31 80 ILE A CA 1
ATOM 611 C C . ILE A 1 80 ? 7.984 1.066 -7.832 1.00 84.31 80 ILE A C 1
ATOM 613 O O . ILE A 1 80 ? 7.158 1.681 -7.158 1.00 84.31 80 ILE A O 1
ATOM 617 N N . ILE A 1 81 ? 8.275 -0.217 -7.604 1.00 82.50 81 ILE A N 1
ATOM 618 C CA . ILE A 1 81 ? 7.637 -0.995 -6.533 1.00 82.50 81 ILE A CA 1
ATOM 619 C C . ILE A 1 81 ? 7.935 -0.372 -5.162 1.00 82.50 81 ILE A C 1
ATOM 621 O O . ILE A 1 81 ? 7.013 -0.154 -4.374 1.00 82.50 81 ILE A O 1
ATOM 625 N N . VAL A 1 82 ? 9.197 -0.022 -4.889 1.00 87.81 82 VAL A N 1
ATOM 626 C CA . VAL A 1 82 ? 9.594 0.621 -3.624 1.00 87.81 82 VAL A CA 1
ATOM 627 C C . VAL A 1 82 ? 8.946 1.998 -3.475 1.00 87.81 82 VAL A C 1
ATOM 629 O O . VAL A 1 82 ? 8.386 2.304 -2.423 1.00 87.81 82 VAL A O 1
ATOM 632 N N . MET A 1 83 ? 8.963 2.820 -4.528 1.00 86.25 83 MET A N 1
ATOM 633 C CA . MET A 1 83 ? 8.320 4.136 -4.521 1.00 86.25 83 MET A CA 1
ATOM 634 C C . MET A 1 83 ? 6.817 4.024 -4.228 1.00 86.25 83 MET A C 1
ATOM 636 O O . MET A 1 83 ? 6.277 4.792 -3.433 1.00 86.25 83 MET A O 1
ATOM 640 N N . ASN A 1 84 ? 6.143 3.034 -4.817 1.00 83.56 84 ASN A N 1
ATOM 641 C CA . ASN A 1 84 ? 4.730 2.772 -4.568 1.00 83.56 84 ASN A CA 1
ATOM 642 C C . ASN A 1 84 ? 4.475 2.382 -3.100 1.00 83.56 84 ASN A C 1
ATOM 644 O O . ASN A 1 84 ? 3.599 2.962 -2.460 1.00 83.56 84 ASN A O 1
ATOM 648 N N . MET A 1 85 ? 5.296 1.493 -2.525 1.00 82.50 85 MET A N 1
ATOM 649 C CA . MET A 1 85 ? 5.207 1.125 -1.104 1.00 82.50 85 MET A CA 1
ATOM 650 C C . MET A 1 85 ? 5.353 2.331 -0.162 1.00 82.50 85 MET A C 1
ATOM 652 O O . MET A 1 85 ? 4.662 2.402 0.860 1.00 82.50 85 MET A O 1
ATOM 656 N N . LEU A 1 86 ? 6.211 3.299 -0.502 1.00 87.94 86 LEU A N 1
ATOM 657 C CA . LEU A 1 86 ? 6.362 4.530 0.280 1.00 87.94 86 LEU A CA 1
ATOM 658 C C . LEU A 1 86 ? 5.075 5.364 0.277 1.00 87.94 86 LEU A C 1
ATOM 660 O O . LEU A 1 86 ? 4.612 5.778 1.342 1.00 87.94 86 LEU A O 1
ATOM 664 N N . PHE A 1 87 ? 4.453 5.558 -0.889 1.00 83.06 87 PHE A N 1
ATOM 665 C CA . PHE A 1 87 ? 3.178 6.274 -0.970 1.00 83.06 87 PHE A CA 1
ATOM 666 C C . PHE A 1 87 ? 2.070 5.567 -0.193 1.00 83.06 87 PHE A C 1
ATOM 668 O O . PHE A 1 87 ? 1.303 6.206 0.522 1.00 83.06 87 PHE A O 1
ATOM 675 N N . VAL A 1 88 ? 2.008 4.243 -0.271 1.00 79.38 88 VAL A N 1
ATOM 676 C CA . VAL A 1 88 ? 0.991 3.445 0.425 1.00 79.38 88 VAL A CA 1
ATOM 677 C C . VAL A 1 88 ? 1.144 3.565 1.934 1.00 79.38 88 VAL A C 1
ATOM 679 O O . VAL A 1 88 ? 0.161 3.767 2.645 1.00 79.38 88 VAL A O 1
ATOM 682 N N . THR A 1 89 ? 2.382 3.549 2.426 1.00 81.75 89 THR A N 1
ATOM 683 C CA . THR A 1 89 ? 2.676 3.791 3.843 1.00 81.75 89 THR A CA 1
ATOM 684 C C . THR A 1 89 ? 2.172 5.167 4.286 1.00 81.75 89 THR A C 1
ATOM 686 O O . THR A 1 89 ? 1.584 5.293 5.360 1.00 81.75 89 THR A O 1
ATOM 689 N N . MET A 1 90 ? 2.329 6.191 3.442 1.00 85.81 90 MET A N 1
ATOM 690 C CA . MET A 1 90 ? 1.792 7.527 3.704 1.00 85.81 90 MET A CA 1
ATOM 691 C C . MET A 1 90 ? 0.257 7.526 3.769 1.00 85.81 90 MET A C 1
ATOM 693 O O . MET A 1 90 ? -0.306 8.096 4.702 1.00 85.81 90 MET A O 1
ATOM 697 N N . TYR A 1 91 ? -0.432 6.844 2.848 1.00 78.12 91 TYR A N 1
ATOM 698 C CA . TYR A 1 91 ? -1.896 6.709 2.878 1.00 78.12 91 TYR A CA 1
ATOM 699 C C . TYR A 1 91 ? -2.402 5.996 4.135 1.00 78.12 91 TYR A C 1
ATOM 701 O O . TYR A 1 91 ? -3.354 6.464 4.764 1.00 78.12 91 TYR A O 1
ATOM 709 N N . VAL A 1 92 ? -1.739 4.912 4.544 1.00 77.56 92 VAL A N 1
ATOM 710 C CA . VAL A 1 92 ? -2.055 4.203 5.792 1.00 77.56 92 VAL A CA 1
ATOM 711 C C . VAL A 1 92 ? -1.819 5.114 6.998 1.00 77.56 92 VAL A C 1
ATOM 713 O O . VAL A 1 92 ? -2.677 5.196 7.875 1.00 77.56 92 VAL A O 1
ATOM 716 N N . GLY A 1 93 ? -0.706 5.852 7.025 1.00 81.12 93 GLY A N 1
ATOM 717 C CA . GLY A 1 93 ? -0.391 6.815 8.082 1.00 81.12 93 GLY A CA 1
ATOM 718 C C . GLY A 1 93 ? -1.420 7.943 8.192 1.00 81.12 93 GLY A C 1
ATOM 719 O O . GLY A 1 93 ? -1.847 8.281 9.296 1.00 81.12 93 GLY A O 1
ATOM 720 N N . MET A 1 94 ? -1.884 8.484 7.062 1.00 83.44 94 MET A N 1
ATOM 721 C CA . MET A 1 94 ? -2.965 9.474 7.032 1.00 83.44 94 MET A CA 1
ATOM 722 C C . MET A 1 94 ? -4.289 8.882 7.523 1.00 83.44 94 MET A C 1
ATOM 724 O O . MET A 1 94 ? -4.971 9.504 8.333 1.00 83.44 94 MET A O 1
ATOM 728 N N . GLY A 1 95 ? -4.643 7.670 7.083 1.00 75.12 95 GLY A N 1
ATOM 729 C CA . GLY A 1 95 ? -5.844 6.973 7.550 1.00 75.12 95 GLY A CA 1
ATOM 730 C C . GLY A 1 95 ? -5.821 6.732 9.060 1.00 75.12 95 GLY A C 1
ATOM 731 O O . GLY A 1 95 ? -6.793 7.033 9.751 1.00 75.12 95 GLY A O 1
ATOM 732 N N . LEU A 1 96 ? -4.676 6.282 9.576 1.00 74.25 96 LEU A N 1
ATOM 733 C CA . LEU A 1 96 ? -4.414 6.117 11.002 1.00 74.25 96 LEU A CA 1
ATOM 734 C C . LEU A 1 96 ? -4.568 7.446 11.752 1.00 74.25 96 LEU A C 1
ATOM 736 O O . LEU A 1 96 ? -5.263 7.495 12.764 1.00 74.25 96 LEU A O 1
ATOM 740 N N . ASN A 1 97 ? -3.969 8.528 11.248 1.00 79.50 97 ASN A N 1
ATOM 741 C CA . ASN A 1 97 ? -4.076 9.854 11.853 1.00 79.50 97 ASN A CA 1
ATOM 742 C C . ASN A 1 97 ? -5.536 10.324 11.932 1.00 79.50 97 ASN A C 1
ATOM 744 O O . ASN A 1 97 ? -5.985 10.720 13.003 1.00 79.50 97 ASN A O 1
ATOM 748 N N . VAL A 1 98 ? -6.304 10.184 10.848 1.00 79.38 98 VAL A N 1
ATOM 749 C CA . VAL A 1 98 ? -7.735 10.526 10.814 1.00 79.38 98 VAL A CA 1
ATOM 750 C C . VAL A 1 98 ? -8.528 9.729 11.850 1.00 79.38 98 VAL A C 1
ATOM 752 O O . VAL A 1 98 ? -9.376 10.291 12.548 1.00 79.38 98 VAL A O 1
ATOM 755 N N . ASP A 1 99 ? -8.257 8.431 11.964 1.00 71.12 99 ASP A N 1
ATOM 756 C CA . ASP A 1 99 ? -8.942 7.549 12.907 1.00 71.12 99 ASP A CA 1
ATOM 757 C C . ASP A 1 99 ? -8.600 7.906 14.372 1.00 71.12 99 ASP A C 1
ATOM 759 O O . ASP A 1 99 ? -9.471 7.830 15.248 1.00 71.12 99 ASP A O 1
ATOM 763 N N . LEU A 1 100 ? -7.369 8.369 14.637 1.00 70.62 100 LEU A N 1
ATOM 764 C CA . LEU A 1 100 ? -6.957 8.927 15.930 1.00 70.62 100 LEU A CA 1
ATOM 765 C C . LEU A 1 100 ? -7.656 10.267 16.213 1.00 70.62 100 LEU A C 1
ATOM 767 O O . LEU A 1 100 ? -8.280 10.415 17.263 1.00 70.62 100 LEU A O 1
ATOM 771 N N . THR A 1 101 ? -7.614 11.221 15.278 1.00 76.19 101 THR A N 1
ATOM 772 C CA . THR A 1 101 ? -8.195 12.567 15.437 1.00 76.19 101 THR A CA 1
ATOM 773 C C . THR A 1 101 ? -9.710 12.531 15.637 1.00 76.19 101 THR A C 1
ATOM 775 O O . THR A 1 101 ? -10.258 13.343 16.377 1.00 76.19 101 THR A O 1
ATOM 778 N N . LYS A 1 102 ? -10.411 11.570 15.023 1.00 73.06 102 LYS A N 1
ATOM 779 C CA . LYS A 1 102 ? -11.866 11.399 15.186 1.00 73.06 102 LYS A CA 1
ATOM 780 C C . LYS A 1 102 ? -12.273 10.727 16.505 1.00 73.06 102 LYS A C 1
ATOM 782 O O . LYS A 1 102 ? -13.468 10.525 16.736 1.00 73.06 102 LYS A O 1
ATOM 787 N N . GLY A 1 103 ? -11.318 10.358 17.364 1.00 65.19 103 GLY A N 1
ATOM 788 C CA . GLY A 1 103 ? -11.592 9.747 18.668 1.00 65.19 103 GLY A CA 1
ATOM 789 C C . GLY A 1 103 ? -12.260 8.372 18.570 1.00 65.19 103 GLY A C 1
ATOM 790 O O . GLY A 1 103 ? -12.917 7.928 19.513 1.00 65.19 103 GLY A O 1
ATOM 791 N N . VAL A 1 104 ? -12.119 7.681 17.430 1.00 65.25 104 VAL A N 1
ATOM 792 C CA . VAL A 1 104 ? -12.664 6.324 17.228 1.00 65.25 104 VAL A CA 1
ATOM 793 C C . VAL A 1 104 ? -12.088 5.376 18.283 1.00 65.25 104 VAL A C 1
ATOM 795 O O . VAL A 1 104 ? -12.808 4.559 18.854 1.00 65.25 104 VAL A O 1
ATOM 798 N N . TYR A 1 105 ? -10.812 5.563 18.623 1.00 60.41 105 TYR A N 1
ATOM 799 C CA . TYR A 1 105 ? -10.115 4.829 19.676 1.00 60.41 105 TYR A CA 1
ATOM 800 C C . TYR A 1 105 ? -10.678 5.032 21.087 1.00 60.41 105 TYR A C 1
ATOM 802 O O . TYR A 1 105 ? -10.682 4.078 21.869 1.00 60.41 105 TYR A O 1
ATOM 810 N N . ASP A 1 106 ? -11.167 6.231 21.411 1.00 58.72 106 ASP A N 1
ATOM 811 C CA . ASP A 1 106 ? -11.765 6.528 22.718 1.00 58.72 106 ASP A CA 1
ATOM 812 C C . ASP A 1 106 ? -13.189 5.978 22.823 1.00 58.72 106 ASP A C 1
ATOM 814 O O . ASP A 1 106 ? -13.595 5.501 23.881 1.00 58.72 106 ASP A O 1
ATOM 818 N N . ARG A 1 107 ? -13.922 5.932 21.704 1.00 62.91 107 ARG A N 1
ATOM 819 C CA . ARG A 1 107 ? -15.251 5.305 21.619 1.00 62.91 107 ARG A CA 1
ATOM 820 C C . ARG A 1 107 ? -15.202 3.776 21.661 1.00 62.91 107 ARG A C 1
ATOM 822 O O . ARG A 1 107 ? -16.071 3.153 22.255 1.00 62.91 107 ARG A O 1
ATOM 829 N N . LEU A 1 108 ? -14.173 3.162 21.078 1.00 55.53 108 LEU A N 1
ATOM 830 C CA . LEU A 1 108 ? -13.939 1.714 21.175 1.00 55.53 108 LEU A CA 1
ATOM 831 C C . LEU A 1 108 ? -13.482 1.281 22.576 1.00 55.53 108 LEU A C 1
ATOM 833 O O . LEU A 1 108 ? -13.556 0.103 22.907 1.00 55.53 108 LEU A O 1
ATOM 837 N N . ARG A 1 109 ? -13.027 2.221 23.414 1.00 53.53 109 ARG A N 1
ATOM 838 C CA . ARG A 1 109 ? -12.592 1.967 24.793 1.00 53.53 109 ARG A CA 1
ATOM 839 C C . ARG A 1 109 ? -13.756 1.681 25.753 1.00 53.53 109 ARG A C 1
ATOM 841 O O . ARG A 1 109 ? -13.515 1.103 26.807 1.00 53.53 109 ARG A O 1
ATOM 848 N N . SER A 1 110 ? -14.987 2.063 25.403 1.00 56.31 110 SER A N 1
ATOM 849 C CA . SER A 1 110 ? -16.194 1.823 26.209 1.00 56.31 110 SER A CA 1
ATOM 850 C C . SER A 1 110 ? -17.010 0.596 25.774 1.00 56.31 110 SER A C 1
ATOM 852 O O . SER A 1 110 ? -17.996 0.267 26.429 1.00 56.31 110 SER A O 1
ATOM 854 N N . LEU A 1 111 ? -16.606 -0.101 24.703 1.00 57.12 111 LEU A N 1
ATOM 855 C CA . LEU A 1 111 ? -17.250 -1.321 24.202 1.00 57.12 111 LEU A CA 1
ATOM 856 C C . LEU A 1 111 ? -16.371 -2.560 24.477 1.00 57.12 111 LEU A C 1
ATOM 858 O O . LEU A 1 111 ? -15.145 -2.454 24.420 1.00 57.12 111 LEU A O 1
ATOM 862 N N . PRO A 1 112 ? -16.951 -3.752 24.732 1.00 59.12 112 PRO A N 1
ATOM 863 C CA . PRO A 1 112 ? -16.208 -4.994 24.967 1.00 59.12 112 PRO A CA 1
ATOM 864 C C . PRO A 1 112 ? -15.675 -5.580 23.644 1.00 59.12 112 PRO A C 1
ATOM 866 O O . PRO A 1 112 ? -16.093 -6.646 23.200 1.00 59.12 112 PRO A O 1
ATOM 869 N N . ILE A 1 113 ? -14.776 -4.856 22.971 1.00 57.31 113 ILE A N 1
ATOM 870 C CA . ILE A 1 113 ? -14.154 -5.247 21.696 1.00 57.31 113 ILE A CA 1
ATOM 871 C C . ILE A 1 113 ? -12.642 -4.992 21.784 1.00 57.31 113 ILE A C 1
ATOM 873 O O . ILE A 1 113 ? -12.192 -4.012 22.379 1.00 57.31 113 ILE A O 1
ATOM 877 N N . ALA A 1 114 ? -11.827 -5.869 21.191 1.00 58.16 114 ALA A N 1
ATOM 878 C CA . ALA A 1 114 ? -10.379 -5.693 21.150 1.00 58.16 114 ALA A CA 1
ATOM 879 C C . ALA A 1 114 ? -10.009 -4.431 20.341 1.00 58.16 114 ALA A C 1
ATOM 881 O O . ALA A 1 114 ? -10.214 -4.373 19.130 1.00 58.16 114 ALA A O 1
ATOM 882 N N . ARG A 1 115 ? -9.427 -3.425 21.010 1.00 59.88 115 ARG A N 1
ATOM 883 C CA . ARG A 1 115 ? -9.116 -2.083 20.458 1.00 59.88 115 ARG A CA 1
ATOM 884 C C . ARG A 1 115 ? -8.264 -2.088 19.180 1.00 59.88 115 ARG A C 1
ATOM 886 O O . ARG A 1 115 ? -8.304 -1.122 18.429 1.00 59.88 115 ARG A O 1
ATOM 893 N N . TRP A 1 116 ? -7.502 -3.152 18.938 1.00 61.84 116 TRP A N 1
ATOM 894 C CA . TRP A 1 116 ? -6.630 -3.293 17.769 1.00 61.84 116 TRP A CA 1
ATOM 895 C C . TRP A 1 116 ? -7.339 -3.905 16.549 1.00 61.84 116 TRP A C 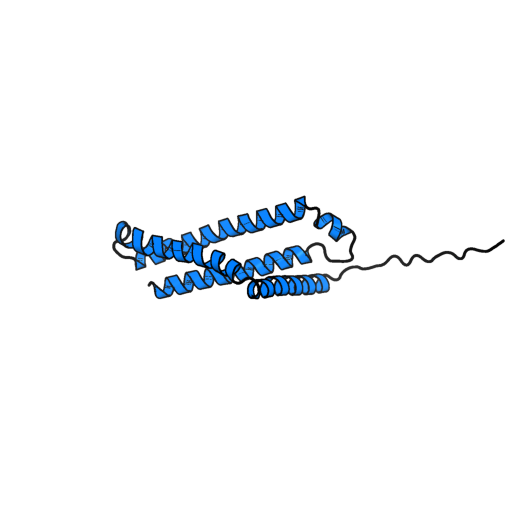1
ATOM 897 O O . TRP A 1 116 ? -6.875 -3.730 15.424 1.00 61.84 116 TRP A O 1
ATOM 907 N N . ALA A 1 117 ? -8.470 -4.592 16.745 1.00 64.12 117 ALA A N 1
ATOM 908 C CA . ALA A 1 117 ? -9.084 -5.425 15.713 1.00 64.12 117 ALA A CA 1
ATOM 909 C C . ALA A 1 117 ? -9.602 -4.643 14.483 1.00 64.12 117 ALA A C 1
ATOM 911 O O . ALA A 1 117 ? -9.369 -5.090 13.359 1.00 64.12 117 ALA A O 1
ATOM 912 N N . PRO A 1 118 ? -10.238 -3.459 14.617 1.00 64.31 118 PRO A N 1
ATOM 913 C CA . PRO A 1 118 ? -10.696 -2.705 13.447 1.00 64.31 118 PRO A CA 1
ATOM 914 C C . PRO A 1 118 ? -9.553 -2.126 12.614 1.00 64.31 118 PRO A C 1
ATOM 916 O O . PRO A 1 118 ? -9.596 -2.161 11.385 1.00 64.31 118 PRO A O 1
ATOM 919 N N . MET A 1 119 ? -8.507 -1.639 13.285 1.00 65.94 119 MET A N 1
ATOM 920 C CA . MET A 1 119 ? -7.311 -1.122 12.626 1.00 65.94 119 MET A CA 1
ATOM 921 C C . MET A 1 119 ? -6.545 -2.216 11.908 1.00 65.94 119 MET A C 1
ATOM 923 O O . MET A 1 119 ? -6.221 -2.064 10.734 1.00 65.94 119 MET A O 1
ATOM 927 N N . ALA A 1 120 ? -6.319 -3.344 12.579 1.00 67.75 120 ALA A N 1
ATOM 928 C CA . ALA A 1 120 ? -5.692 -4.487 11.943 1.00 67.75 120 ALA A CA 1
ATOM 929 C C . ALA A 1 120 ? -6.530 -4.994 10.765 1.00 67.75 120 ALA A C 1
ATOM 931 O O . ALA A 1 120 ? -5.956 -5.359 9.747 1.00 67.75 120 ALA A O 1
ATOM 932 N N . GLY A 1 121 ? -7.866 -4.959 10.845 1.00 67.94 121 GLY A N 1
ATOM 933 C CA . GLY A 1 121 ? -8.738 -5.386 9.749 1.00 67.94 121 GLY A CA 1
ATOM 934 C C . GLY A 1 121 ? -8.579 -4.499 8.516 1.00 67.94 121 GLY A C 1
ATOM 935 O O . GLY A 1 121 ? -8.437 -5.007 7.405 1.00 67.94 121 GLY A O 1
ATOM 936 N N . ARG A 1 122 ? -8.517 -3.177 8.717 1.00 72.19 122 ARG A N 1
ATOM 937 C CA . ARG A 1 122 ? -8.266 -2.202 7.647 1.00 72.19 122 ARG A CA 1
ATOM 938 C C . ARG A 1 122 ? -6.869 -2.351 7.045 1.00 72.19 122 ARG A C 1
ATOM 940 O O . ARG A 1 122 ? -6.755 -2.479 5.834 1.00 72.19 122 ARG A O 1
ATOM 947 N N . ILE A 1 123 ? -5.832 -2.407 7.883 1.00 72.94 123 ILE A N 1
ATOM 948 C CA . ILE A 1 123 ? -4.438 -2.580 7.438 1.00 72.94 123 ILE A CA 1
ATOM 949 C C . ILE A 1 123 ? -4.283 -3.889 6.655 1.00 72.94 123 ILE A C 1
ATOM 951 O O . ILE A 1 123 ? -3.635 -3.915 5.614 1.00 72.94 123 ILE A O 1
ATOM 955 N N . SER A 1 124 ? -4.920 -4.970 7.114 1.00 72.94 124 SER A N 1
ATOM 956 C CA . SER A 1 124 ? -4.913 -6.261 6.415 1.00 72.94 124 SER A CA 1
ATOM 957 C C . SER A 1 124 ? -5.574 -6.166 5.039 1.00 72.94 124 SER A C 1
ATOM 959 O O . SER A 1 124 ? -5.061 -6.719 4.071 1.00 72.94 124 SER A O 1
ATOM 961 N N . ALA A 1 125 ? -6.701 -5.457 4.930 1.00 76.25 125 ALA A N 1
ATOM 962 C CA . ALA A 1 125 ? -7.364 -5.245 3.648 1.00 76.25 125 ALA A CA 1
ATOM 963 C C . ALA A 1 125 ? -6.513 -4.390 2.695 1.00 76.25 125 ALA A C 1
ATOM 965 O O . ALA A 1 125 ? -6.414 -4.718 1.513 1.00 76.25 125 ALA A O 1
ATOM 966 N N . ASP A 1 126 ? -5.860 -3.344 3.205 1.00 75.31 126 ASP A N 1
ATOM 967 C CA . ASP A 1 126 ? -4.960 -2.498 2.415 1.00 75.31 126 ASP A CA 1
ATOM 968 C C . ASP A 1 126 ? -3.719 -3.276 1.947 1.00 75.31 126 ASP A C 1
ATOM 970 O O . ASP A 1 126 ? -3.323 -3.153 0.790 1.00 75.31 126 ASP A O 1
ATOM 974 N N . LEU A 1 127 ? -3.164 -4.168 2.776 1.00 79.50 127 LEU A N 1
ATOM 975 C CA . LEU A 1 127 ? -2.083 -5.079 2.377 1.00 79.50 127 LEU A CA 1
ATOM 976 C C . LEU A 1 127 ? -2.485 -5.991 1.213 1.00 79.50 127 LEU A C 1
ATOM 978 O O . LEU A 1 127 ? -1.692 -6.212 0.300 1.00 79.50 127 LEU A O 1
ATOM 982 N N . VAL A 1 128 ? -3.716 -6.506 1.212 1.00 81.06 128 VAL A N 1
ATOM 983 C CA . VAL A 1 128 ? -4.218 -7.348 0.114 1.00 81.06 128 VAL A CA 1
ATOM 984 C C . VAL A 1 128 ? -4.397 -6.536 -1.172 1.00 81.06 128 VAL A C 1
ATOM 986 O O . VAL A 1 128 ? -3.983 -6.996 -2.237 1.00 81.06 128 VAL A O 1
ATOM 989 N N . LYS A 1 129 ? -4.946 -5.314 -1.090 1.00 78.94 129 LYS A N 1
ATOM 990 C CA . LYS A 1 129 ? -5.013 -4.391 -2.241 1.00 78.94 129 LYS A CA 1
ATOM 991 C C . LYS A 1 129 ? -3.616 -4.100 -2.792 1.00 78.94 129 LYS A C 1
ATOM 993 O O . LYS A 1 129 ? -3.412 -4.098 -4.004 1.00 78.94 129 LYS A O 1
ATOM 998 N N . GLN A 1 130 ? -2.648 -3.909 -1.899 1.00 77.38 130 GLN A N 1
ATOM 999 C CA . GLN A 1 130 ? -1.271 -3.636 -2.278 1.00 77.38 130 GLN A CA 1
ATOM 1000 C C . GLN A 1 130 ? -0.615 -4.828 -2.973 1.00 77.38 130 GLN A C 1
ATOM 1002 O O . GLN A 1 130 ? 0.028 -4.663 -4.009 1.00 77.38 130 GLN A O 1
ATOM 1007 N N . ALA A 1 131 ? -0.804 -6.034 -2.438 1.00 83.50 131 ALA A N 1
ATOM 1008 C CA . ALA A 1 131 ? -0.316 -7.259 -3.058 1.00 83.50 131 ALA A CA 1
ATOM 1009 C C . ALA A 1 131 ? -0.894 -7.440 -4.471 1.00 83.50 131 ALA A C 1
ATOM 1011 O O . ALA A 1 131 ? -0.164 -7.809 -5.388 1.00 83.50 131 ALA A O 1
ATOM 1012 N N . TRP A 1 132 ? -2.177 -7.116 -4.663 1.00 84.50 132 TRP A N 1
ATOM 1013 C CA . TRP A 1 132 ? -2.821 -7.134 -5.977 1.00 84.50 132 TRP A CA 1
ATOM 1014 C C . TRP A 1 132 ? -2.188 -6.139 -6.959 1.00 84.50 132 TRP A C 1
ATOM 1016 O O . TRP A 1 132 ? -1.847 -6.521 -8.077 1.00 84.50 132 TRP A O 1
ATOM 1026 N N . SER A 1 133 ? -1.977 -4.885 -6.542 1.00 81.00 133 SER A N 1
ATOM 1027 C CA . SER A 1 133 ? -1.348 -3.862 -7.393 1.00 81.00 133 SER A CA 1
ATOM 1028 C C . SER A 1 133 ? 0.084 -4.252 -7.788 1.00 81.00 133 SER A C 1
ATOM 1030 O O . SER A 1 133 ? 0.443 -4.187 -8.964 1.00 81.00 133 SER A O 1
ATOM 1032 N N . ILE A 1 134 ? 0.882 -4.764 -6.841 1.00 82.69 134 ILE A N 1
ATOM 1033 C CA . ILE A 1 134 ? 2.238 -5.266 -7.119 1.00 82.69 134 ILE A CA 1
ATOM 1034 C C . ILE A 1 134 ? 2.194 -6.424 -8.118 1.00 82.69 134 ILE A C 1
ATOM 1036 O O . ILE A 1 134 ? 2.961 -6.432 -9.077 1.00 82.69 134 ILE A O 1
ATOM 1040 N N . LEU A 1 135 ? 1.287 -7.385 -7.925 1.00 87.56 135 LEU A N 1
ATOM 1041 C CA . LEU A 1 135 ? 1.134 -8.519 -8.831 1.00 87.56 135 LEU A CA 1
ATOM 1042 C C . LEU A 1 135 ? 0.784 -8.063 -10.254 1.00 87.56 135 LEU A C 1
ATOM 1044 O O . LEU A 1 135 ? 1.383 -8.557 -11.205 1.00 87.56 135 LEU A O 1
ATOM 1048 N N . LEU A 1 136 ? -0.115 -7.088 -10.409 1.00 84.94 136 LEU A N 1
ATOM 1049 C CA . LEU A 1 136 ? -0.431 -6.509 -11.717 1.00 84.94 136 LEU A CA 1
ATOM 1050 C C . LEU A 1 136 ? 0.784 -5.845 -12.365 1.00 84.94 136 LEU A C 1
ATOM 1052 O O . LEU A 1 136 ? 1.053 -6.090 -13.537 1.00 84.94 136 LEU A O 1
ATOM 1056 N N . VAL A 1 137 ? 1.536 -5.041 -11.613 1.00 82.69 137 VAL A N 1
ATOM 1057 C CA . VAL A 1 137 ? 2.752 -4.387 -12.117 1.00 82.69 137 VAL A CA 1
ATOM 1058 C C . VAL A 1 137 ? 3.797 -5.415 -12.551 1.00 82.69 137 VAL A C 1
ATOM 1060 O O . VAL A 1 137 ? 4.404 -5.251 -13.606 1.00 82.69 137 VAL A O 1
ATOM 1063 N N . LEU A 1 138 ? 3.978 -6.495 -11.787 1.00 85.56 138 LEU A N 1
ATOM 1064 C CA . LEU A 1 138 ? 4.883 -7.589 -12.143 1.00 85.56 138 LEU A CA 1
ATOM 1065 C C . LEU A 1 138 ? 4.428 -8.317 -13.413 1.00 85.56 138 LEU A C 1
ATOM 1067 O O . LEU A 1 138 ? 5.252 -8.580 -14.283 1.00 85.56 138 LEU A O 1
ATOM 1071 N N . VAL A 1 139 ? 3.132 -8.618 -13.545 1.00 86.88 139 VAL A N 1
ATOM 1072 C CA . VAL A 1 139 ? 2.562 -9.252 -14.747 1.00 86.88 139 VAL A CA 1
ATOM 1073 C C . VAL A 1 139 ? 2.741 -8.360 -15.970 1.00 86.88 139 VAL A C 1
ATOM 1075 O O . VAL A 1 139 ? 3.197 -8.835 -17.005 1.00 86.88 139 VAL A O 1
ATOM 1078 N N . VAL A 1 140 ? 2.437 -7.067 -15.853 1.00 84.38 140 VAL A N 1
ATOM 1079 C CA . VAL A 1 140 ? 2.652 -6.098 -16.934 1.00 84.38 140 VAL A CA 1
ATOM 1080 C C . VAL A 1 140 ? 4.135 -6.015 -17.286 1.00 84.38 140 VAL 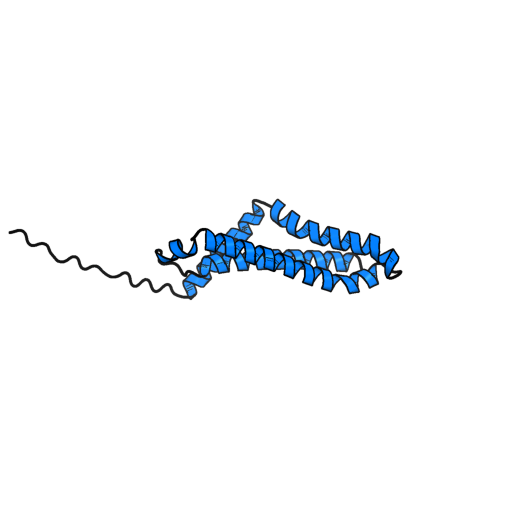A C 1
ATOM 1082 O O . VAL A 1 140 ? 4.476 -6.099 -18.459 1.00 84.38 140 VAL A O 1
ATOM 1085 N N . GLY A 1 141 ? 5.020 -5.928 -16.290 1.00 80.56 141 GLY A N 1
ATOM 1086 C CA . GLY A 1 141 ? 6.466 -5.944 -16.500 1.00 80.56 141 GLY A CA 1
ATOM 1087 C C . GLY A 1 141 ? 6.936 -7.180 -17.267 1.00 80.56 141 GLY A C 1
ATOM 1088 O O . GLY A 1 141 ? 7.630 -7.043 -18.266 1.00 80.56 141 GLY A O 1
ATOM 1089 N N . MET A 1 142 ? 6.481 -8.370 -16.863 1.00 82.88 142 MET A N 1
ATOM 1090 C CA . MET A 1 142 ? 6.798 -9.634 -17.541 1.00 82.88 142 MET A CA 1
ATOM 1091 C C . MET A 1 142 ? 6.263 -9.703 -18.978 1.00 82.88 142 MET A C 1
ATOM 1093 O O . MET A 1 142 ? 6.922 -10.273 -19.840 1.00 82.88 142 MET A O 1
ATOM 1097 N N . ILE A 1 143 ? 5.080 -9.142 -19.256 1.00 84.62 143 ILE A N 1
ATOM 1098 C CA . ILE A 1 143 ? 4.525 -9.079 -20.621 1.00 84.62 143 ILE A CA 1
ATOM 1099 C C . ILE A 1 143 ? 5.355 -8.144 -21.510 1.00 84.62 143 ILE A C 1
ATOM 1101 O O . ILE A 1 143 ? 5.508 -8.399 -22.703 1.00 84.62 143 ILE A O 1
ATOM 1105 N N . LEU A 1 144 ? 5.860 -7.049 -20.941 1.00 76.56 144 LEU A N 1
ATOM 1106 C CA . LEU A 1 144 ? 6.619 -6.032 -21.665 1.00 76.56 144 LEU A CA 1
ATOM 1107 C C . LEU A 1 144 ? 8.073 -6.443 -21.958 1.00 76.56 144 LEU A C 1
ATOM 1109 O O . LEU A 1 144 ? 8.672 -5.856 -22.863 1.00 76.56 144 LEU A O 1
ATOM 1113 N N . GLY A 1 145 ? 8.604 -7.446 -21.250 1.00 66.88 145 GLY A N 1
ATOM 1114 C CA . GLY A 1 145 ? 9.924 -8.038 -21.492 1.00 66.88 145 GLY A CA 1
ATOM 1115 C C . GLY A 1 145 ? 10.920 -7.770 -20.383 1.00 66.88 145 GLY A C 1
ATOM 1116 O O . GLY A 1 145 ? 11.462 -6.640 -20.341 1.00 66.88 145 GLY A O 1
#

Secondary structure (DSSP, 8-state):
-----------------HHHHHHHHHHHHHHHHHHHHH-HHHHHHHHHHHHHHHHHIIIIIHHHHSSSHHHHHHHHHHHHHHHHHHHHHHHHHHHHHHHHHTTHHHHGGGSSS-TTHHHHHHHHHHHHHHHHHHHHHHHHHHHH-